Protein AF-A0AAQ2XL36-F1 (afdb_monomer_lite)

Foldseek 3Di:
DVLVVLCVPDVDPSVPDDPVVSVVVVLVCCCVPVHDVRSLLVLLQVLLVVLVVCVVVVHDSVVSVVVQCVPPNPSSVVSNVVNNVVVVVVVVVVVD

pLDDT: mean 73.29, std 16.46, range [38.34, 94.25]

Structure (mmCIF, N/CA/C/O backbone):
data_AF-A0AAQ2XL36-F1
#
_entry.id   AF-A0AAQ2XL36-F1
#
loop_
_atom_site.group_PDB
_atom_site.id
_atom_site.type_symbol
_atom_site.label_atom_id
_atom_site.label_alt_id
_atom_site.label_comp_id
_atom_site.label_asym_id
_atom_site.label_entity_id
_atom_site.label_seq_id
_atom_site.pdbx_PDB_ins_code
_atom_site.Cartn_x
_atom_site.Cartn_y
_atom_site.Cartn_z
_atom_site.occupancy
_atom_site.B_iso_or_equiv
_atom_site.auth_seq_id
_atom_site.auth_comp_id
_atom_site.auth_asym_id
_atom_site.auth_atom_id
_atom_site.pdbx_PDB_model_num
ATOM 1 N N . MET A 1 1 ? -8.044 14.415 0.913 1.00 48.78 1 MET A N 1
ATOM 2 C CA . MET A 1 1 ? -6.633 14.209 1.325 1.00 48.78 1 MET A CA 1
ATOM 3 C C . MET A 1 1 ? -5.781 13.530 0.250 1.00 48.78 1 MET A C 1
ATOM 5 O O . MET A 1 1 ? -4.651 13.959 0.107 1.00 48.78 1 MET A O 1
ATOM 9 N N . LEU A 1 2 ? -6.280 12.557 -0.532 1.00 44.53 2 LEU A N 1
ATOM 10 C CA . LEU A 1 2 ? -5.546 12.006 -1.693 1.00 44.53 2 LEU A CA 1
ATOM 11 C C . LEU A 1 2 ? -5.340 13.041 -2.819 1.00 44.53 2 LEU A C 1
ATOM 13 O O . LEU A 1 2 ? -4.205 13.249 -3.223 1.00 44.53 2 LEU A O 1
ATOM 17 N N . GLY A 1 3 ? -6.383 13.788 -3.208 1.00 38.34 3 GLY A N 1
ATOM 18 C CA . GLY A 1 3 ? -6.250 14.890 -4.182 1.00 38.34 3 GLY A CA 1
ATOM 19 C C . GLY A 1 3 ? -5.318 16.027 -3.730 1.00 38.34 3 GLY A C 1
ATOM 20 O O . GLY A 1 3 ? -4.615 16.611 -4.539 1.00 38.34 3 GLY A O 1
ATOM 21 N N . LEU A 1 4 ? -5.212 16.271 -2.417 1.00 40.03 4 LEU A N 1
ATOM 22 C CA . LEU A 1 4 ? -4.293 17.274 -1.856 1.00 40.03 4 LEU A CA 1
ATOM 23 C C . LEU A 1 4 ? -2.825 16.809 -1.872 1.00 40.03 4 LEU A C 1
ATOM 25 O O . LEU A 1 4 ? -1.923 17.625 -2.009 1.00 40.03 4 LEU A O 1
ATOM 29 N N . LEU A 1 5 ? -2.582 15.504 -1.713 1.00 52.00 5 LEU A N 1
ATOM 30 C CA . LEU A 1 5 ? -1.243 14.917 -1.828 1.00 52.00 5 LEU A CA 1
ATOM 31 C C . LEU A 1 5 ? -0.756 14.902 -3.285 1.00 52.00 5 LEU A C 1
ATOM 33 O O . LEU A 1 5 ? 0.438 15.056 -3.511 1.00 52.00 5 LEU A O 1
ATOM 37 N N . LEU A 1 6 ? -1.679 14.772 -4.244 1.00 47.22 6 LEU A N 1
ATOM 38 C CA . LEU A 1 6 ? -1.413 14.914 -5.680 1.00 47.22 6 LEU A CA 1
ATOM 39 C C . LEU A 1 6 ? -1.126 16.378 -6.065 1.00 47.22 6 LEU A C 1
ATOM 41 O O . LEU A 1 6 ? -0.127 16.638 -6.726 1.00 47.22 6 LEU A O 1
ATOM 45 N N . ALA A 1 7 ? -1.916 17.336 -5.569 1.00 39.59 7 ALA A N 1
ATOM 46 C CA . ALA A 1 7 ? -1.756 18.762 -5.883 1.00 39.59 7 ALA A CA 1
ATOM 47 C C . ALA A 1 7 ? -0.514 19.437 -5.256 1.00 39.59 7 ALA A C 1
ATOM 49 O O . ALA A 1 7 ? -0.056 20.453 -5.757 1.00 39.59 7 ALA A O 1
ATOM 50 N N . MET A 1 8 ? 0.044 18.916 -4.155 1.00 43.78 8 MET A N 1
ATOM 51 C CA . MET A 1 8 ? 1.202 19.543 -3.483 1.00 43.78 8 MET A CA 1
ATOM 52 C C . MET A 1 8 ? 2.575 19.123 -4.037 1.00 43.78 8 MET A C 1
ATOM 54 O O . MET A 1 8 ? 3.581 19.722 -3.665 1.00 43.78 8 MET A O 1
ATOM 58 N N . VAL A 1 9 ? 2.653 18.078 -4.867 1.00 44.50 9 VAL A N 1
ATOM 59 C CA . VAL A 1 9 ? 3.935 17.530 -5.369 1.00 44.50 9 VAL A CA 1
ATOM 60 C C . VAL A 1 9 ? 4.201 17.907 -6.828 1.00 44.50 9 VAL A C 1
ATOM 62 O O . VAL A 1 9 ? 5.341 17.888 -7.291 1.00 44.50 9 VAL A O 1
ATOM 65 N N . THR A 1 10 ? 3.161 18.293 -7.550 1.00 39.72 10 THR A N 1
ATOM 66 C CA . THR A 1 10 ? 3.233 18.778 -8.922 1.00 39.72 10 THR A CA 1
ATOM 67 C C . THR A 1 10 ? 2.451 20.077 -8.943 1.00 39.72 10 THR A C 1
ATOM 69 O O . THR A 1 10 ? 1.322 20.054 -8.468 1.00 39.72 10 THR A O 1
ATOM 72 N N . ASP A 1 11 ? 2.983 21.170 -9.489 1.00 48.41 11 ASP A N 1
ATOM 73 C CA . ASP A 1 11 ? 2.226 22.398 -9.824 1.00 48.41 11 ASP A CA 1
ATOM 74 C C . ASP A 1 11 ? 1.115 22.124 -10.881 1.00 48.41 11 ASP A C 1
ATOM 76 O O . ASP A 1 11 ? 0.938 22.871 -11.838 1.00 48.41 11 ASP A O 1
ATOM 80 N N . ALA A 1 12 ? 0.415 20.992 -10.785 1.00 44.00 12 ALA A N 1
ATOM 81 C CA . ALA A 1 12 ? -0.596 20.518 -11.707 1.00 44.00 12 ALA A CA 1
ATOM 82 C C . ALA A 1 12 ? -1.967 20.984 -11.224 1.00 44.00 12 ALA A C 1
ATOM 84 O O . ALA A 1 12 ? -2.367 20.751 -10.077 1.00 44.00 12 ALA A O 1
ATOM 85 N N . ASP A 1 13 ? -2.675 21.645 -12.130 1.00 47.12 13 ASP A N 1
ATOM 86 C CA . ASP A 1 13 ? -3.975 22.245 -11.887 1.00 47.12 13 ASP A CA 1
ATOM 87 C C . ASP A 1 13 ? -5.055 21.151 -11.909 1.00 47.12 13 ASP A C 1
ATOM 89 O O . ASP A 1 13 ? -5.645 20.826 -12.945 1.00 47.12 13 ASP A O 1
ATOM 93 N N . TRP A 1 14 ? -5.252 20.523 -10.745 1.00 46.84 14 TRP A N 1
ATOM 94 C CA . TRP A 1 14 ? -6.140 19.376 -10.503 1.00 46.84 14 TRP A CA 1
ATOM 95 C C . TRP A 1 14 ? -7.599 19.596 -10.942 1.00 46.84 14 TRP A C 1
ATOM 97 O O . TRP A 1 14 ? -8.348 18.630 -11.057 1.00 46.84 14 TRP A O 1
ATOM 107 N N . GLU A 1 15 ? -8.007 20.842 -11.195 1.00 43.56 15 GLU A N 1
ATOM 108 C CA . GLU A 1 15 ? -9.341 21.192 -11.691 1.00 43.56 15 GLU A CA 1
ATOM 109 C C . GLU A 1 15 ? -9.522 20.925 -13.197 1.00 43.56 15 GLU A C 1
ATOM 111 O O . GLU A 1 15 ? -10.656 20.884 -13.677 1.00 43.56 15 GLU A O 1
ATOM 116 N N . THR A 1 16 ? -8.435 20.727 -13.956 1.00 49.97 16 THR A N 1
ATOM 117 C CA . THR A 1 16 ? -8.480 20.646 -15.431 1.00 49.97 16 THR A CA 1
ATOM 118 C C . THR A 1 16 ? -7.986 19.323 -16.025 1.00 49.97 16 THR A C 1
ATOM 120 O O . THR A 1 16 ? -8.320 19.012 -17.171 1.00 49.97 16 THR A O 1
ATOM 123 N N . GLU A 1 17 ? -7.254 18.504 -15.264 1.00 46.69 17 GLU A N 1
ATOM 124 C CA . GLU A 1 17 ? -6.777 17.186 -15.700 1.00 46.69 17 GLU A CA 1
ATOM 125 C C . GLU A 1 17 ? -7.587 16.043 -15.065 1.00 46.69 17 GLU A C 1
ATOM 127 O O . GLU A 1 17 ? -7.919 16.074 -13.884 1.00 46.69 17 GLU A O 1
ATOM 132 N N . ASN A 1 18 ? -7.892 14.997 -15.847 1.00 55.91 18 ASN A N 1
ATOM 133 C CA . ASN A 1 18 ? -8.533 13.781 -15.335 1.00 55.91 18 ASN A CA 1
ATOM 134 C C . ASN A 1 18 ? -7.663 13.171 -14.218 1.00 55.91 18 ASN A C 1
ATOM 136 O O . ASN A 1 18 ? -6.504 12.830 -14.464 1.00 55.91 18 ASN A O 1
ATOM 140 N N . GLU A 1 19 ? -8.227 13.004 -13.017 1.00 51.91 19 GLU A N 1
ATOM 141 C CA . GLU A 1 19 ? -7.548 12.484 -11.820 1.00 51.91 19 GLU A CA 1
ATOM 142 C C . GLU A 1 19 ? -6.782 11.170 -12.086 1.00 51.91 19 GLU A C 1
ATOM 144 O O . GLU A 1 19 ? -5.703 10.947 -11.529 1.00 51.91 19 GLU A O 1
ATOM 149 N N . GLU A 1 20 ? -7.292 10.321 -12.987 1.00 51.06 20 GLU A N 1
ATOM 150 C CA . GLU A 1 20 ? -6.645 9.069 -13.403 1.00 51.06 20 GLU A CA 1
ATOM 151 C C . GLU A 1 20 ? -5.336 9.296 -14.178 1.00 51.06 20 GLU A C 1
ATOM 153 O O . GLU A 1 20 ? -4.352 8.575 -13.973 1.00 51.06 20 GLU A O 1
ATOM 158 N N . ASN A 1 21 ? -5.286 10.321 -15.034 1.00 55.16 21 ASN A N 1
ATOM 159 C CA . ASN A 1 21 ? -4.094 10.661 -15.814 1.00 55.16 21 ASN A CA 1
ATOM 160 C C . ASN A 1 21 ? -2.996 11.233 -14.914 1.00 55.16 21 ASN A C 1
ATOM 162 O O . ASN A 1 21 ? -1.828 10.872 -15.071 1.00 55.16 21 ASN A O 1
ATOM 166 N N . VAL A 1 22 ? -3.371 12.055 -13.929 1.00 58.59 22 VAL A N 1
ATOM 167 C CA . VAL A 1 22 ? -2.431 12.629 -12.954 1.00 58.59 22 VAL A CA 1
ATOM 168 C C . VAL A 1 22 ? -1.827 11.528 -12.080 1.00 58.59 22 VAL A C 1
ATOM 170 O O . VAL A 1 22 ? -0.607 11.461 -11.913 1.00 58.59 22 VAL A O 1
ATOM 173 N N . ALA A 1 23 ? -2.655 10.609 -11.571 1.00 58.22 23 ALA A N 1
ATOM 174 C CA . ALA A 1 23 ? -2.187 9.486 -10.760 1.00 58.22 23 ALA A CA 1
ATOM 175 C C . ALA A 1 23 ? -1.254 8.549 -11.547 1.00 58.22 23 ALA A C 1
ATOM 177 O O . ALA A 1 23 ? -0.205 8.142 -11.039 1.00 58.22 23 ALA A O 1
ATOM 178 N N . THR A 1 24 ? -1.601 8.254 -12.803 1.00 62.78 24 THR A N 1
ATOM 179 C CA . THR A 1 24 ? -0.787 7.417 -13.694 1.00 62.78 24 THR A CA 1
ATOM 180 C C . THR A 1 24 ? 0.546 8.083 -14.023 1.00 62.78 24 THR A C 1
ATOM 182 O O . THR A 1 24 ? 1.594 7.443 -13.925 1.00 62.78 24 THR A O 1
ATOM 185 N N . TYR A 1 25 ? 0.537 9.377 -14.358 1.00 64.75 25 TYR A N 1
ATOM 186 C CA . TYR A 1 25 ? 1.752 10.137 -14.642 1.00 64.75 25 TYR A CA 1
ATOM 187 C C . TYR A 1 25 ? 2.678 10.200 -13.424 1.00 64.75 25 TYR A C 1
ATOM 189 O O . TYR A 1 25 ? 3.880 9.966 -13.546 1.00 64.75 25 TYR A O 1
ATOM 197 N N . PHE A 1 26 ? 2.125 10.441 -12.234 1.00 66.56 26 PHE A N 1
ATOM 198 C CA . PHE A 1 26 ? 2.888 10.478 -10.991 1.00 66.56 26 PHE A CA 1
ATOM 199 C C . PHE A 1 26 ? 3.542 9.133 -10.665 1.00 66.56 26 PHE A C 1
ATOM 201 O O . PHE A 1 26 ? 4.732 9.084 -10.340 1.00 66.56 26 PHE A O 1
ATOM 208 N N . LEU A 1 27 ? 2.797 8.034 -10.799 1.00 70.19 27 LEU A N 1
ATOM 209 C CA . LEU A 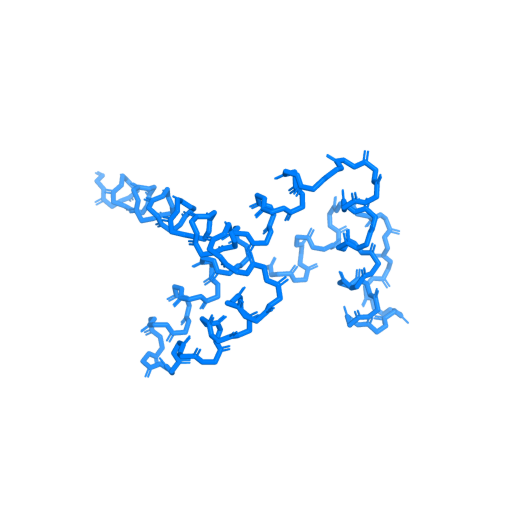1 27 ? 3.335 6.687 -10.629 1.00 70.19 27 LEU A CA 1
ATOM 210 C C . LEU A 1 27 ? 4.442 6.408 -11.644 1.00 70.19 27 LEU A C 1
ATOM 212 O O . LEU A 1 27 ? 5.564 6.088 -11.252 1.00 70.19 27 LEU A O 1
ATOM 216 N N . ALA A 1 28 ? 4.177 6.616 -12.933 1.00 69.81 28 ALA A N 1
ATOM 217 C CA . ALA A 1 28 ? 5.156 6.387 -13.990 1.00 69.81 28 ALA A CA 1
ATOM 218 C C . ALA A 1 28 ? 6.432 7.218 -13.783 1.00 69.81 28 ALA A C 1
ATOM 220 O O . ALA A 1 28 ? 7.539 6.687 -13.880 1.00 69.81 28 ALA A O 1
ATOM 221 N N . LYS A 1 29 ? 6.293 8.503 -13.434 1.00 70.81 29 LYS A N 1
ATOM 222 C CA . LYS A 1 29 ? 7.422 9.392 -13.144 1.00 70.81 29 LYS A CA 1
ATOM 223 C C . LYS A 1 29 ? 8.185 8.936 -11.904 1.00 70.81 29 LYS A C 1
ATOM 225 O O . LYS A 1 29 ? 9.411 8.906 -11.936 1.00 70.81 29 LYS A O 1
ATOM 230 N N . THR A 1 30 ? 7.489 8.499 -10.854 1.00 71.56 30 THR A N 1
ATOM 231 C CA . THR A 1 30 ? 8.131 8.026 -9.621 1.00 71.56 30 THR A CA 1
ATOM 232 C C . THR A 1 30 ? 8.983 6.786 -9.872 1.00 71.56 30 THR A C 1
ATOM 234 O O . THR A 1 30 ? 10.150 6.742 -9.483 1.00 71.56 30 THR A O 1
ATOM 237 N N . PHE A 1 31 ? 8.430 5.799 -10.578 1.00 76.69 31 PHE A N 1
ATOM 238 C CA . PHE A 1 31 ? 9.159 4.586 -10.939 1.00 76.69 31 PHE A CA 1
ATOM 239 C C . PHE A 1 31 ? 10.310 4.867 -11.917 1.00 76.69 31 PHE A C 1
ATOM 241 O O . PHE A 1 31 ? 11.364 4.240 -11.804 1.00 76.69 31 PHE A O 1
ATOM 248 N N . LYS A 1 32 ? 10.143 5.826 -12.839 1.00 77.69 32 LYS A N 1
ATOM 249 C CA . LYS A 1 32 ? 11.162 6.203 -13.830 1.00 77.69 32 LYS A CA 1
ATOM 250 C C . LYS A 1 32 ? 12.322 7.006 -13.235 1.00 77.69 32 LYS A C 1
ATOM 252 O O . LYS A 1 32 ? 13.471 6.708 -13.541 1.00 77.69 32 LYS A O 1
ATOM 257 N N . GLU A 1 33 ? 12.041 8.034 -12.438 1.00 76.25 33 GLU A N 1
ATOM 258 C CA . GLU A 1 33 ? 13.051 8.989 -11.953 1.00 76.25 33 GLU A CA 1
ATOM 259 C C . GLU A 1 33 ? 13.676 8.564 -10.624 1.00 76.25 33 GLU A C 1
ATOM 261 O O . GLU A 1 33 ? 14.879 8.727 -10.427 1.00 76.25 33 GLU A O 1
ATOM 266 N N . TYR A 1 34 ? 12.880 7.986 -9.722 1.00 75.62 34 TYR A N 1
ATOM 267 C CA . TYR A 1 34 ? 13.327 7.609 -8.376 1.00 75.62 34 TYR A CA 1
ATOM 268 C C . TYR A 1 34 ? 13.504 6.097 -8.199 1.00 75.62 34 TYR A C 1
ATOM 270 O O . TYR A 1 34 ? 13.922 5.635 -7.131 1.00 75.62 34 TYR A O 1
ATOM 278 N N . GLY A 1 35 ? 13.214 5.328 -9.249 1.00 81.75 35 GLY A N 1
ATOM 279 C CA . GLY A 1 35 ? 13.442 3.895 -9.316 1.00 81.75 35 GLY A CA 1
ATOM 280 C C . GLY A 1 35 ? 12.393 3.053 -8.593 1.00 81.75 35 GLY A C 1
ATOM 281 O O . GLY A 1 35 ? 11.551 3.528 -7.826 1.00 81.75 35 GLY A O 1
ATOM 282 N N . TYR A 1 36 ? 12.491 1.745 -8.826 1.00 83.25 36 TYR A N 1
ATOM 283 C CA . TYR A 1 36 ? 11.515 0.751 -8.382 1.00 83.25 36 TYR A CA 1
ATOM 284 C C . TYR A 1 36 ? 11.269 0.761 -6.868 1.00 83.25 36 TYR A C 1
ATOM 286 O O . TYR A 1 36 ? 10.125 0.731 -6.423 1.00 83.25 36 TYR A O 1
ATOM 294 N N . LYS A 1 37 ? 12.332 0.890 -6.065 1.00 83.00 37 LYS A N 1
ATOM 295 C CA . LYS A 1 37 ? 12.234 0.903 -4.599 1.00 83.00 37 LYS A CA 1
ATOM 296 C C . LYS A 1 37 ? 11.403 2.079 -4.077 1.00 83.00 37 LYS A C 1
ATOM 298 O O . LYS A 1 37 ? 10.597 1.901 -3.169 1.00 83.00 37 LYS A O 1
ATOM 303 N N . THR A 1 38 ? 11.589 3.268 -4.646 1.00 80.19 38 THR A N 1
ATOM 304 C CA . THR A 1 38 ? 10.843 4.469 -4.243 1.00 80.19 38 THR A CA 1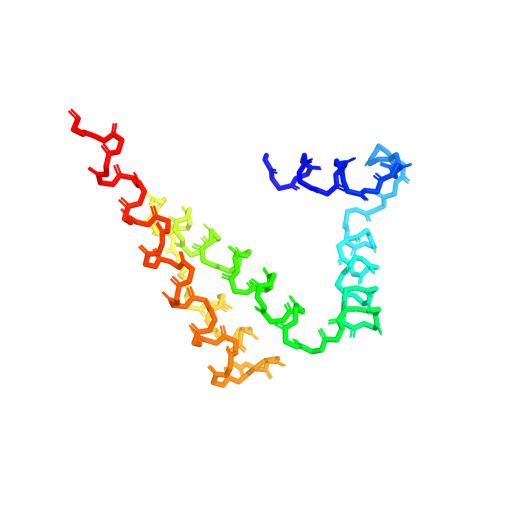
ATOM 305 C C . THR A 1 38 ? 9.390 4.386 -4.703 1.00 80.19 38 THR A C 1
ATOM 307 O O . THR A 1 38 ? 8.484 4.733 -3.947 1.00 80.19 38 THR A O 1
ATOM 310 N N . GLY A 1 39 ? 9.157 3.855 -5.907 1.00 82.12 39 GLY A N 1
ATOM 311 C CA . GLY A 1 39 ? 7.810 3.569 -6.401 1.00 82.12 39 GLY A CA 1
ATOM 312 C C . GLY A 1 39 ? 7.049 2.583 -5.510 1.00 82.12 39 GLY A C 1
ATOM 313 O O . GLY A 1 39 ? 5.896 2.833 -5.163 1.00 82.12 39 GLY A O 1
ATOM 314 N N . LEU A 1 40 ? 7.706 1.511 -5.055 1.00 85.00 40 LEU A N 1
ATOM 315 C CA . LEU A 1 40 ? 7.123 0.559 -4.106 1.00 85.00 40 LEU A CA 1
ATOM 316 C C . LEU A 1 40 ? 6.813 1.186 -2.742 1.00 85.00 40 LEU A C 1
ATOM 318 O O . LEU A 1 40 ? 5.764 0.892 -2.171 1.00 85.00 40 LEU A O 1
ATOM 322 N N . ASP A 1 41 ? 7.678 2.060 -2.217 1.00 84.12 41 ASP A N 1
ATOM 323 C CA . ASP A 1 41 ? 7.426 2.739 -0.935 1.00 84.12 41 ASP A CA 1
ATOM 324 C C . ASP A 1 41 ? 6.166 3.619 -1.000 1.00 84.12 41 ASP A C 1
ATOM 326 O O . ASP A 1 41 ? 5.342 3.621 -0.078 1.00 84.12 41 ASP A O 1
ATOM 330 N N . LEU A 1 42 ? 5.986 4.313 -2.127 1.00 82.44 42 LEU A N 1
ATOM 331 C CA . LEU A 1 42 ? 4.810 5.128 -2.411 1.00 82.44 42 LEU A CA 1
ATOM 332 C C . LEU A 1 42 ? 3.542 4.274 -2.551 1.00 82.44 42 LEU A C 1
ATOM 334 O O . LEU A 1 42 ? 2.539 4.569 -1.895 1.00 82.44 42 LEU A O 1
ATOM 338 N N . ILE A 1 43 ? 3.585 3.212 -3.364 1.00 85.00 43 ILE A N 1
ATOM 339 C CA . ILE A 1 43 ? 2.471 2.262 -3.515 1.00 85.00 43 ILE A CA 1
ATOM 340 C C . ILE A 1 43 ? 2.080 1.688 -2.155 1.00 85.00 43 ILE A C 1
ATOM 342 O O . ILE A 1 43 ? 0.902 1.713 -1.794 1.00 85.00 43 ILE A O 1
ATOM 346 N N . GLY A 1 44 ? 3.065 1.260 -1.361 1.00 85.44 44 GLY A N 1
ATOM 347 C CA . GLY A 1 44 ? 2.842 0.741 -0.018 1.00 85.44 44 GLY A CA 1
ATOM 348 C C . GLY A 1 44 ? 2.135 1.746 0.890 1.00 85.44 44 GLY A C 1
ATOM 349 O O . GLY A 1 44 ? 1.233 1.380 1.644 1.00 85.44 44 GLY A O 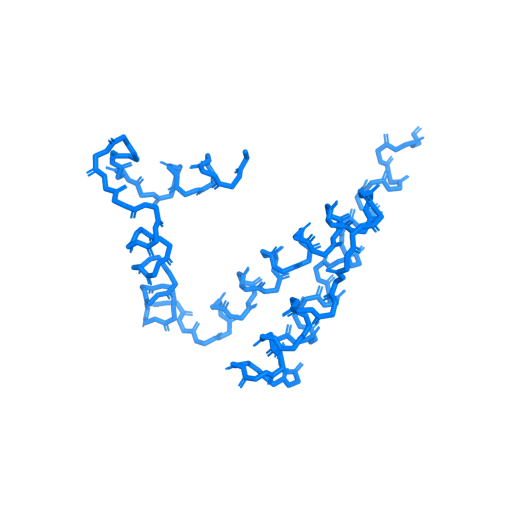1
ATOM 350 N N . TYR A 1 45 ? 2.484 3.032 0.799 1.00 82.38 45 TYR A N 1
ATOM 351 C CA . TYR A 1 45 ? 1.833 4.077 1.587 1.00 82.38 45 TYR A CA 1
ATOM 352 C C . TYR A 1 45 ? 0.377 4.312 1.162 1.00 82.38 45 TYR A C 1
ATOM 354 O O . TYR A 1 45 ? -0.514 4.373 2.017 1.00 82.38 45 TYR A O 1
ATOM 362 N N . VAL A 1 46 ? 0.121 4.404 -0.147 1.00 83.06 46 VAL A N 1
ATOM 363 C CA . VAL A 1 46 ? -1.226 4.600 -0.708 1.00 83.06 46 VAL A CA 1
ATOM 364 C C . VAL A 1 46 ? -2.133 3.423 -0.354 1.00 83.06 46 VAL A C 1
ATOM 366 O O . VAL A 1 46 ? -3.214 3.620 0.209 1.00 83.06 46 VAL A O 1
ATOM 369 N N . ALA A 1 47 ? -1.667 2.202 -0.600 1.00 84.25 47 ALA A N 1
ATOM 370 C CA . ALA A 1 47 ? -2.387 0.977 -0.290 1.00 84.25 47 ALA A CA 1
ATOM 371 C C . ALA A 1 47 ? -2.691 0.844 1.205 1.00 84.25 47 ALA A C 1
ATOM 373 O O . ALA A 1 47 ? -3.826 0.561 1.590 1.00 84.25 47 ALA A O 1
ATOM 374 N N . ALA A 1 48 ? -1.709 1.107 2.073 1.00 86.81 48 ALA A N 1
ATOM 375 C CA . ALA A 1 48 ? -1.903 1.037 3.518 1.00 86.81 48 ALA A CA 1
ATOM 376 C C . ALA A 1 48 ? -2.979 2.022 3.995 1.00 86.81 48 ALA A C 1
ATOM 378 O O . ALA A 1 48 ? -3.790 1.698 4.870 1.00 86.81 48 ALA A O 1
ATOM 379 N N . PHE A 1 49 ? -3.013 3.218 3.406 1.00 81.75 49 PHE A N 1
ATOM 380 C CA . PHE A 1 49 ? -4.046 4.203 3.691 1.00 81.75 49 PHE A CA 1
ATOM 381 C C . PHE A 1 49 ? -5.429 3.736 3.216 1.00 81.75 49 PHE A C 1
ATOM 383 O O . PHE A 1 49 ? -6.382 3.777 3.997 1.00 81.75 49 PHE A O 1
ATOM 390 N N . GLN A 1 50 ? -5.542 3.248 1.976 1.00 81.56 50 GLN A N 1
ATOM 391 C CA . GLN A 1 50 ? -6.800 2.740 1.422 1.00 81.56 50 GLN A CA 1
ATOM 392 C C . GLN A 1 50 ? -7.343 1.562 2.238 1.00 81.56 50 GLN A C 1
ATOM 394 O O . GLN A 1 50 ? -8.503 1.592 2.648 1.00 81.56 50 GLN A O 1
ATOM 399 N N . LEU A 1 51 ? -6.499 0.578 2.567 1.00 85.25 51 LEU A N 1
ATOM 400 C CA . LEU A 1 51 ? -6.864 -0.559 3.416 1.00 85.25 51 LEU A CA 1
ATOM 401 C C . LEU A 1 51 ? -7.403 -0.101 4.774 1.00 85.25 51 LEU A C 1
ATOM 403 O O . LEU A 1 51 ? -8.432 -0.597 5.232 1.00 85.25 51 LEU A O 1
ATOM 407 N N . ARG A 1 52 ? -6.741 0.867 5.422 1.00 84.44 52 ARG A N 1
ATOM 408 C CA . ARG A 1 52 ? -7.199 1.435 6.699 1.00 84.44 52 ARG A CA 1
ATOM 409 C C . ARG A 1 52 ? -8.573 2.089 6.568 1.00 84.44 52 ARG A C 1
ATOM 411 O O . ARG A 1 52 ? -9.433 1.845 7.411 1.00 84.44 52 ARG A O 1
ATOM 418 N N . GLU A 1 53 ? -8.779 2.931 5.561 1.00 81.75 53 GLU A N 1
ATOM 419 C CA . GLU A 1 53 ? -10.033 3.673 5.397 1.00 81.75 53 GLU A CA 1
ATOM 420 C C . GLU A 1 53 ? -11.200 2.764 5.002 1.00 81.75 53 GLU A C 1
ATOM 422 O O . GLU A 1 53 ? -12.285 2.888 5.572 1.00 81.75 53 GLU A O 1
ATOM 427 N N . VAL A 1 54 ? -10.971 1.794 4.114 1.00 83.94 54 VAL A N 1
ATOM 428 C CA . VAL A 1 54 ? -11.965 0.770 3.765 1.00 83.94 54 VAL A CA 1
ATOM 429 C C . VAL A 1 54 ? -12.322 -0.065 4.993 1.00 83.94 54 VAL A C 1
ATOM 431 O O . VAL A 1 54 ? -13.501 -0.198 5.320 1.00 83.94 54 VAL A O 1
ATOM 434 N N . ARG A 1 55 ? -11.321 -0.528 5.755 1.00 83.06 55 ARG A N 1
ATOM 435 C CA . ARG A 1 55 ? -11.548 -1.321 6.971 1.00 83.06 55 ARG A CA 1
ATOM 436 C C . ARG A 1 55 ? -12.326 -0.556 8.040 1.00 83.06 55 ARG A C 1
ATOM 438 O O . ARG A 1 55 ? -13.211 -1.127 8.667 1.00 83.06 55 ARG A O 1
ATOM 445 N N . LYS A 1 56 ? -12.040 0.734 8.245 1.00 81.62 56 LYS A N 1
ATOM 446 C CA . LYS A 1 56 ? -12.801 1.585 9.182 1.00 81.62 56 LYS A CA 1
ATOM 447 C C . LYS A 1 56 ? -14.273 1.720 8.804 1.00 81.62 56 LYS A C 1
ATOM 449 O O . LYS A 1 56 ? -15.107 1.867 9.688 1.00 81.62 56 LYS A O 1
ATOM 454 N N . ARG A 1 57 ? -14.577 1.694 7.506 1.00 8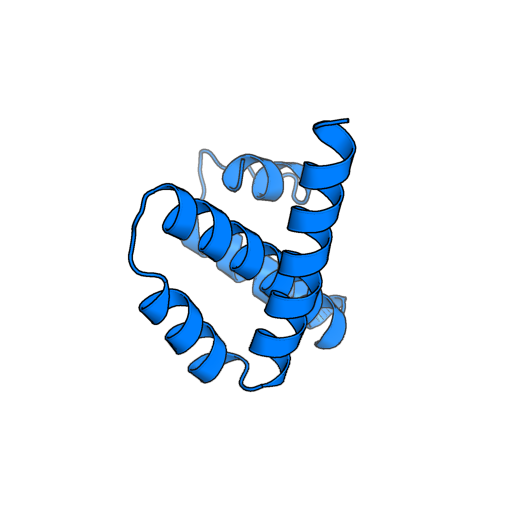2.44 57 ARG A N 1
ATOM 455 C CA . ARG A 1 57 ? -15.943 1.776 6.974 1.00 82.44 57 ARG A CA 1
ATOM 456 C C . ARG A 1 57 ? -16.634 0.408 6.907 1.00 82.44 57 ARG A C 1
ATOM 458 O O . ARG A 1 57 ? -17.762 0.341 6.438 1.00 82.44 57 ARG A O 1
ATOM 465 N N . GLY A 1 58 ? -15.970 -0.666 7.350 1.00 83.62 58 GLY A N 1
ATOM 466 C CA . GLY A 1 58 ? -16.475 -2.039 7.243 1.00 83.62 58 GLY A CA 1
ATOM 467 C C . GLY A 1 58 ? -16.523 -2.572 5.808 1.00 83.62 58 GLY A C 1
ATOM 468 O O . GLY A 1 58 ? -17.243 -3.528 5.543 1.00 83.62 58 GLY A O 1
ATOM 469 N N . GLY A 1 59 ? -15.801 -1.939 4.879 1.00 82.88 59 GLY A N 1
ATOM 470 C CA . GLY A 1 59 ? -15.760 -2.343 3.478 1.00 82.88 59 GLY A CA 1
ATOM 471 C C . GLY A 1 59 ? -14.798 -3.501 3.213 1.00 82.88 59 GLY A C 1
ATOM 472 O O . GLY A 1 59 ? -13.960 -3.849 4.047 1.00 82.88 59 GLY A O 1
ATOM 473 N N . ASP A 1 60 ? -14.908 -4.065 2.013 1.00 85.12 60 ASP A N 1
ATOM 474 C CA . ASP A 1 60 ? -14.074 -5.173 1.555 1.00 85.12 60 ASP A CA 1
ATOM 475 C C . ASP A 1 60 ? -12.694 -4.695 1.080 1.00 85.12 60 ASP A C 1
ATOM 477 O O . ASP A 1 60 ? -12.568 -3.906 0.142 1.00 85.12 60 ASP A O 1
ATOM 481 N N . THR A 1 61 ? -11.649 -5.197 1.733 1.00 88.06 61 THR A N 1
ATOM 482 C CA . THR A 1 61 ? -10.250 -4.922 1.393 1.00 88.06 61 THR A CA 1
ATOM 483 C C . THR A 1 61 ? -9.662 -5.894 0.371 1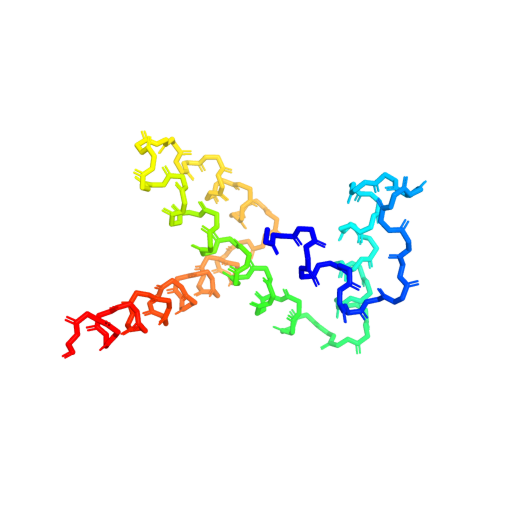.00 88.06 61 THR A C 1
ATOM 485 O O . THR A 1 61 ? -8.558 -5.639 -0.107 1.00 88.06 61 THR A O 1
ATOM 488 N N . GLY A 1 62 ? -10.356 -6.991 0.043 1.00 84.38 62 GLY A N 1
ATOM 489 C CA . GLY A 1 62 ? -9.864 -8.053 -0.841 1.00 84.38 62 GLY A CA 1
ATOM 490 C C . GLY A 1 62 ? -9.410 -7.513 -2.191 1.00 84.38 62 GLY A C 1
ATOM 491 O O . GLY A 1 62 ? -8.262 -7.708 -2.568 1.00 84.38 62 GLY A O 1
ATOM 492 N N . LYS A 1 63 ? -10.233 -6.669 -2.824 1.00 82.06 63 LYS A N 1
ATOM 493 C CA . LYS A 1 63 ? -9.904 -6.042 -4.116 1.00 82.06 63 LYS A CA 1
ATOM 494 C C . LYS A 1 63 ? -8.593 -5.252 -4.113 1.00 82.06 63 LYS A C 1
ATOM 496 O O . LYS A 1 63 ? -7.890 -5.235 -5.115 1.00 82.06 63 LYS A O 1
ATOM 501 N N . ILE A 1 64 ? -8.258 -4.589 -3.005 1.00 80.81 64 ILE A N 1
ATOM 502 C CA . ILE A 1 64 ? -7.005 -3.827 -2.891 1.00 80.81 64 ILE A CA 1
ATOM 503 C C . ILE A 1 64 ? -5.817 -4.793 -2.805 1.00 80.81 64 ILE A C 1
ATOM 505 O O . ILE A 1 64 ? -4.792 -4.572 -3.442 1.00 80.81 64 ILE A O 1
ATOM 509 N N . ILE A 1 65 ? -5.962 -5.872 -2.033 1.00 85.50 65 ILE A N 1
ATOM 510 C CA . ILE A 1 65 ? -4.931 -6.905 -1.874 1.00 85.50 65 ILE A CA 1
ATOM 511 C C . ILE A 1 65 ? -4.709 -7.654 -3.192 1.00 85.50 65 ILE A C 1
ATOM 513 O O . ILE A 1 65 ? -3.559 -7.894 -3.558 1.00 85.50 65 ILE A O 1
ATOM 517 N N . ASP A 1 66 ? -5.778 -7.969 -3.922 1.00 85.50 66 ASP A N 1
ATOM 518 C CA . ASP A 1 66 ? -5.707 -8.667 -5.206 1.00 85.50 66 ASP A CA 1
ATOM 519 C C . ASP A 1 66 ? -4.943 -7.836 -6.242 1.00 85.50 66 ASP A C 1
ATOM 521 O O . ASP A 1 66 ? -3.992 -8.332 -6.842 1.00 85.50 66 ASP A O 1
ATOM 525 N N . VAL A 1 67 ? -5.280 -6.546 -6.379 1.00 81.62 67 VAL A N 1
ATOM 526 C CA . VAL A 1 67 ? -4.574 -5.624 -7.288 1.00 81.62 67 VAL A CA 1
ATOM 527 C C . VAL A 1 67 ? -3.097 -5.495 -6.910 1.00 81.62 67 VAL A C 1
ATOM 529 O O . VAL A 1 67 ? -2.231 -5.568 -7.777 1.00 81.62 67 VAL A O 1
ATOM 532 N N . LEU A 1 68 ? -2.775 -5.357 -5.620 1.00 84.38 68 LEU A N 1
ATOM 533 C CA . LEU A 1 68 ? -1.378 -5.282 -5.174 1.00 84.38 68 LEU A CA 1
ATOM 534 C C . LEU A 1 68 ? -0.600 -6.557 -5.485 1.00 84.38 68 LEU A C 1
ATOM 536 O O . LEU A 1 68 ? 0.550 -6.486 -5.912 1.00 84.38 68 LEU A O 1
ATOM 540 N N . THR A 1 69 ? -1.229 -7.711 -5.278 1.00 89.31 69 THR A N 1
ATOM 541 C CA . THR A 1 69 ? -0.614 -9.011 -5.543 1.00 89.31 69 THR A CA 1
ATOM 542 C C . THR A 1 69 ? -0.383 -9.205 -7.039 1.00 89.31 69 THR A C 1
ATOM 544 O O . THR A 1 69 ? 0.680 -9.678 -7.428 1.00 89.31 69 THR A O 1
ATOM 547 N N . GLN A 1 70 ? -1.348 -8.816 -7.874 1.00 84.94 70 GLN A N 1
ATOM 548 C CA . GLN A 1 70 ? -1.256 -8.935 -9.327 1.00 84.94 70 GLN A CA 1
ATOM 549 C C . GLN A 1 70 ? -0.156 -8.037 -9.909 1.00 84.94 70 GLN A C 1
ATOM 551 O O . GLN A 1 70 ? 0.641 -8.499 -10.720 1.00 84.94 70 GLN A O 1
ATOM 556 N N . GLU A 1 71 ? -0.105 -6.772 -9.492 1.00 84.00 71 GLU A N 1
ATOM 557 C CA . GLU A 1 71 ? 0.754 -5.764 -10.127 1.00 84.00 71 GLU A CA 1
ATOM 558 C C . GLU A 1 71 ? 2.159 -5.691 -9.508 1.00 84.00 71 GLU A C 1
ATOM 560 O O . GLU A 1 71 ? 3.134 -5.381 -10.191 1.00 84.00 71 GLU A O 1
ATOM 565 N N . PHE A 1 72 ? 2.287 -5.983 -8.210 1.00 84.94 72 PHE A N 1
ATOM 566 C CA . PHE A 1 72 ? 3.530 -5.780 -7.454 1.00 84.94 72 PHE A CA 1
ATOM 567 C C . PHE A 1 72 ? 3.968 -7.005 -6.641 1.00 84.94 72 PHE A C 1
ATOM 569 O O . PHE A 1 72 ? 5.005 -6.957 -5.976 1.00 84.94 72 PHE A O 1
ATOM 576 N N . GLY A 1 73 ? 3.207 -8.102 -6.678 1.00 90.75 73 GLY A N 1
ATOM 577 C CA . GLY A 1 73 ? 3.558 -9.353 -6.014 1.00 90.75 73 GLY A CA 1
ATOM 578 C C . GLY A 1 73 ? 3.791 -9.207 -4.508 1.00 90.75 73 GLY A C 1
ATOM 579 O O . GLY A 1 73 ? 3.133 -8.431 -3.811 1.00 90.75 73 GLY A O 1
ATOM 580 N N . ALA A 1 74 ? 4.751 -9.980 -3.995 1.00 93.25 74 ALA A N 1
ATOM 581 C CA . ALA A 1 74 ? 5.110 -9.973 -2.579 1.00 93.25 74 ALA A CA 1
ATOM 582 C C . ALA A 1 74 ? 5.673 -8.617 -2.119 1.00 93.25 74 ALA A C 1
ATOM 584 O O . ALA A 1 74 ? 5.356 -8.172 -1.016 1.00 93.25 74 ALA A O 1
ATOM 585 N N . ASP A 1 75 ? 6.437 -7.937 -2.975 1.00 91.81 75 ASP A N 1
ATOM 586 C CA . ASP A 1 75 ? 7.101 -6.675 -2.643 1.00 91.81 75 ASP A CA 1
ATOM 587 C C . ASP A 1 75 ? 6.084 -5.562 -2.352 1.00 91.81 75 ASP A C 1
ATOM 589 O O . ASP A 1 75 ? 6.216 -4.815 -1.378 1.00 91.81 75 ASP A O 1
ATOM 593 N N . GLY A 1 76 ? 5.014 -5.483 -3.153 1.00 89.50 76 GLY A N 1
ATOM 594 C CA . GLY A 1 76 ? 3.917 -4.543 -2.921 1.00 89.50 76 GLY A CA 1
ATOM 595 C C . GLY A 1 76 ? 3.172 -4.813 -1.613 1.00 89.50 76 GLY A C 1
ATOM 596 O O . GLY A 1 76 ? 2.845 -3.878 -0.871 1.00 89.50 76 GLY A O 1
ATOM 597 N N . LEU A 1 77 ? 2.939 -6.088 -1.287 1.00 93.06 77 LEU A N 1
ATOM 598 C CA . LEU A 1 77 ? 2.302 -6.486 -0.030 1.00 93.06 77 LEU A CA 1
ATOM 599 C C . LEU A 1 77 ? 3.190 -6.175 1.183 1.00 93.06 77 LEU A C 1
ATOM 601 O O . LEU A 1 77 ? 2.690 -5.673 2.194 1.00 93.06 77 LEU A O 1
ATOM 605 N N . GLU A 1 78 ? 4.496 -6.423 1.089 1.00 94.25 78 GLU A N 1
ATOM 606 C CA . GLU A 1 78 ? 5.450 -6.147 2.164 1.00 94.25 78 GLU A CA 1
ATOM 607 C C . GLU A 1 78 ? 5.563 -4.643 2.441 1.00 94.25 78 GLU A C 1
ATOM 609 O O . GLU A 1 78 ? 5.419 -4.213 3.593 1.00 94.25 78 GLU A O 1
ATOM 614 N N . ALA A 1 79 ? 5.720 -3.831 1.391 1.00 91.31 79 ALA A N 1
ATOM 615 C CA . ALA A 1 79 ? 5.747 -2.374 1.502 1.00 91.31 79 ALA A CA 1
ATOM 616 C C . ALA A 1 79 ? 4.455 -1.838 2.145 1.00 91.31 79 ALA A C 1
ATOM 618 O O . ALA A 1 79 ? 4.491 -1.023 3.074 1.00 91.31 79 ALA A O 1
ATOM 619 N N . THR A 1 80 ? 3.304 -2.362 1.718 1.00 91.25 80 THR A N 1
ATOM 620 C CA . THR A 1 80 ? 1.992 -2.010 2.277 1.00 91.25 80 THR A CA 1
ATOM 621 C C . THR A 1 80 ? 1.889 -2.364 3.761 1.00 91.25 80 THR A C 1
ATOM 623 O O . THR A 1 80 ? 1.475 -1.541 4.585 1.00 91.25 80 THR A O 1
ATOM 626 N N . ALA A 1 81 ? 2.302 -3.572 4.145 1.00 92.75 81 ALA A N 1
ATOM 627 C CA . ALA A 1 81 ? 2.264 -4.021 5.532 1.00 92.75 81 ALA A CA 1
ATOM 628 C C . ALA A 1 81 ? 3.184 -3.184 6.438 1.00 92.75 81 ALA A C 1
ATOM 630 O O . ALA A 1 81 ? 2.806 -2.851 7.569 1.00 92.75 81 ALA A O 1
ATOM 631 N N . ALA A 1 82 ? 4.371 -2.815 5.948 1.00 91.25 82 ALA A N 1
ATOM 632 C CA . ALA A 1 82 ? 5.302 -1.948 6.661 1.00 91.25 82 ALA A CA 1
ATOM 633 C C . ALA A 1 82 ? 4.676 -0.573 6.950 1.00 91.25 82 ALA A C 1
ATOM 635 O O . ALA A 1 82 ? 4.625 -0.147 8.110 1.00 91.25 82 ALA A O 1
ATOM 636 N N . LYS A 1 83 ? 4.096 0.084 5.936 1.00 90.62 83 LYS A N 1
ATOM 637 C CA . LYS A 1 83 ? 3.445 1.395 6.109 1.00 90.62 83 LYS A CA 1
ATOM 638 C C . LYS A 1 83 ? 2.193 1.327 6.976 1.00 90.62 83 LYS A C 1
ATOM 640 O O . LYS A 1 83 ? 1.969 2.214 7.802 1.00 90.62 83 LYS A O 1
ATOM 645 N N . LEU A 1 84 ? 1.405 0.256 6.886 1.00 90.69 84 LEU A N 1
ATOM 646 C CA . LEU A 1 84 ? 0.230 0.077 7.741 1.00 90.69 84 LEU A CA 1
ATOM 647 C C . LEU A 1 84 ? 0.614 0.006 9.230 1.00 90.69 84 LEU A C 1
ATOM 649 O O . LEU A 1 84 ? -0.061 0.607 10.078 1.00 90.69 84 LEU A O 1
ATOM 653 N N . LYS A 1 85 ? 1.726 -0.669 9.562 1.00 89.38 85 LYS A N 1
ATOM 654 C CA . LYS A 1 85 ? 2.284 -0.687 10.927 1.00 89.38 85 LYS A CA 1
ATOM 655 C C . LYS A 1 85 ? 2.694 0.713 11.384 1.00 89.38 85 LYS A C 1
ATOM 657 O O . LYS A 1 85 ? 2.393 1.085 12.521 1.00 89.38 85 LYS A O 1
ATOM 662 N N . GLU A 1 86 ? 3.345 1.497 10.525 1.00 87.12 86 GLU A N 1
ATOM 663 C CA . GLU A 1 86 ? 3.747 2.873 10.843 1.00 87.12 86 GLU A CA 1
ATOM 664 C C . GLU A 1 86 ? 2.548 3.780 11.129 1.00 87.12 86 GLU A C 1
ATOM 666 O O . GLU A 1 86 ? 2.529 4.467 12.156 1.00 87.12 86 GLU A O 1
ATOM 671 N N . ILE A 1 87 ? 1.531 3.745 10.262 1.00 80.19 87 ILE A N 1
ATOM 672 C CA . ILE A 1 87 ? 0.299 4.526 10.418 1.00 80.19 87 ILE A CA 1
ATOM 673 C C . ILE A 1 87 ? -0.375 4.168 11.748 1.00 80.19 87 ILE A C 1
ATOM 675 O O . ILE A 1 87 ? -0.645 5.047 12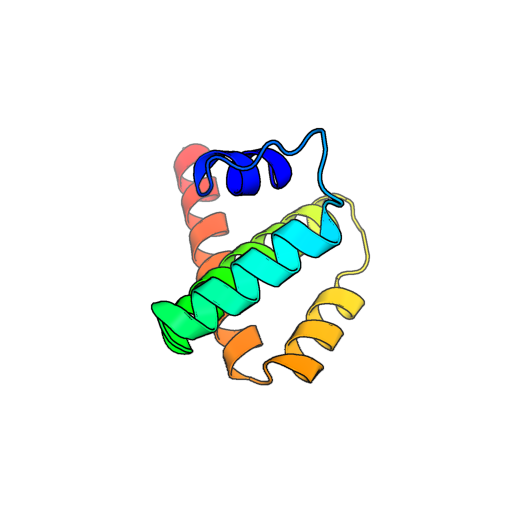.566 1.00 80.19 87 ILE A O 1
ATOM 679 N N . THR A 1 88 ? -0.548 2.873 12.021 1.00 80.19 88 THR A N 1
ATOM 680 C CA . THR A 1 88 ? -1.180 2.391 13.261 1.00 80.19 88 THR A CA 1
ATOM 681 C C . THR A 1 88 ? -0.381 2.795 14.507 1.00 80.19 88 THR A C 1
ATOM 683 O O . THR A 1 88 ? -0.948 3.161 15.540 1.00 80.19 88 THR A O 1
ATOM 686 N N . LYS A 1 89 ? 0.958 2.755 14.441 1.00 81.38 89 LYS A N 1
ATOM 687 C CA . LYS A 1 89 ? 1.835 3.167 15.548 1.00 81.38 89 LYS A CA 1
ATOM 688 C C . LYS A 1 89 ? 1.719 4.665 15.832 1.00 81.38 89 LYS A C 1
ATOM 690 O O . LYS A 1 89 ? 1.670 5.043 17.003 1.00 81.38 89 LYS A O 1
ATOM 695 N N . LYS A 1 90 ? 1.657 5.506 14.793 1.00 73.56 90 LYS A N 1
ATOM 696 C CA . LYS A 1 90 ? 1.430 6.955 14.935 1.00 73.56 90 LYS A CA 1
ATOM 697 C C . LYS A 1 90 ? 0.074 7.242 15.587 1.00 73.56 90 LYS A C 1
ATOM 699 O O . LYS A 1 90 ? 0.019 8.011 16.539 1.00 73.56 90 LYS A O 1
ATOM 704 N N . GLU A 1 91 ? -0.992 6.555 15.179 1.00 71.12 91 GLU A N 1
ATOM 705 C CA . GLU A 1 91 ? -2.318 6.718 15.798 1.00 71.12 91 GLU A CA 1
ATOM 706 C C . GLU A 1 91 ? -2.336 6.355 17.286 1.00 71.12 91 GLU A C 1
ATOM 708 O O . GLU A 1 91 ? -2.936 7.065 18.088 1.00 71.12 91 GLU A O 1
ATOM 713 N N . ARG A 1 92 ? -1.668 5.260 17.674 1.00 67.50 92 ARG A N 1
ATOM 714 C CA . ARG A 1 92 ? -1.567 4.857 19.087 1.00 67.50 92 ARG A CA 1
ATOM 715 C C . ARG A 1 92 ? -0.823 5.881 19.939 1.00 67.50 92 ARG A C 1
ATOM 717 O O . ARG A 1 92 ? -1.139 6.013 21.114 1.00 67.50 92 ARG A O 1
ATOM 724 N N . ARG A 1 93 ? 0.162 6.578 19.365 1.00 68.69 93 ARG A N 1
ATOM 725 C CA . ARG A 1 93 ? 0.895 7.650 20.052 1.00 68.69 93 ARG A CA 1
ATOM 726 C C . ARG A 1 93 ? 0.045 8.906 20.207 1.00 68.69 93 ARG A C 1
ATOM 728 O O . ARG A 1 93 ? 0.058 9.473 21.280 1.00 68.69 93 ARG A O 1
ATOM 735 N N . ASN A 1 94 ? -0.732 9.274 19.191 1.00 66.00 94 ASN A N 1
ATOM 736 C CA . ASN A 1 94 ? -1.580 10.473 19.225 1.00 66.00 94 ASN A CA 1
ATOM 737 C C . ASN A 1 94 ? -2.841 10.326 20.099 1.00 66.00 94 ASN A C 1
ATOM 739 O O . ASN A 1 94 ? -3.558 11.299 20.298 1.00 66.00 94 ASN A O 1
ATOM 743 N N . LYS A 1 95 ? -3.150 9.111 20.572 1.00 58.81 95 LYS A N 1
ATOM 744 C CA . LYS A 1 95 ? -4.233 8.844 21.534 1.00 58.81 95 LYS A CA 1
ATOM 745 C C . LYS A 1 95 ? -3.771 8.853 23.000 1.00 58.81 95 LYS A C 1
ATOM 747 O O . LYS A 1 95 ? -4.614 8.677 23.875 1.00 58.81 95 LYS A O 1
ATOM 752 N N . LYS A 1 96 ? -2.465 8.972 23.253 1.00 50.59 96 LYS A N 1
ATOM 753 C CA . LYS A 1 96 ? -1.883 9.173 24.586 1.00 50.59 96 LYS A CA 1
ATOM 754 C C . LYS A 1 96 ? -1.565 10.645 24.779 1.00 50.59 96 LYS A C 1
ATOM 756 O O . LYS A 1 96 ? -1.669 11.077 25.942 1.00 50.59 96 LYS A O 1
#

Radius of gyration: 14.37 Å; chains: 1; bounding box: 30×32×40 Å

Sequence (96 aa):
MLGLLLAMVTDADWETENEENVATYFLAKTFKEYGYKTGLDLIGYVAAFQLREVRKRGGDTGKIIDVLTQEFGADGLEATAAKLKEITKKERRNKK

Secondary structure (DSSP, 8-state):
-HHHHHHTTS---TTTS-HHHHHHHHHHHHHHHSHHHHHHHHHHHHHHHHHHHHHHTT---HHHHHHHHHHHHHHHHHHHHHHHHHHHHHHHHHT-

Organism: NCBI:txid1623